Protein AF-A0A6V7IGP3-F1 (afdb_monomer)

Solvent-accessible surface area (backbone atoms only — not comparable to full-atom values): 6200 Å² total; per-residue (Å²): 112,70,51,46,52,50,21,34,53,50,36,52,52,54,45,24,75,75,64,80,42,73,85,45,95,44,98,41,83,89,28,70,51,30,44,40,42,50,55,38,73,71,41,90,54,93,77,49,70,73,45,74,74,64,67,79,49,53,74,59,55,48,61,45,43,58,40,36,59,35,86,53,73,91,74,31,50,83,44,65,69,62,54,55,81,58,63,75,53,80,64,79,81,51,61,67,65,61,63,75,75,110

Structure (mmCIF, N/CA/C/O backbone):
data_AF-A0A6V7IGP3-F1
#
_entry.id   AF-A0A6V7IGP3-F1
#
loop_
_atom_site.group_PDB
_atom_site.id
_atom_site.type_symbol
_atom_site.label_atom_id
_atom_site.label_alt_id
_a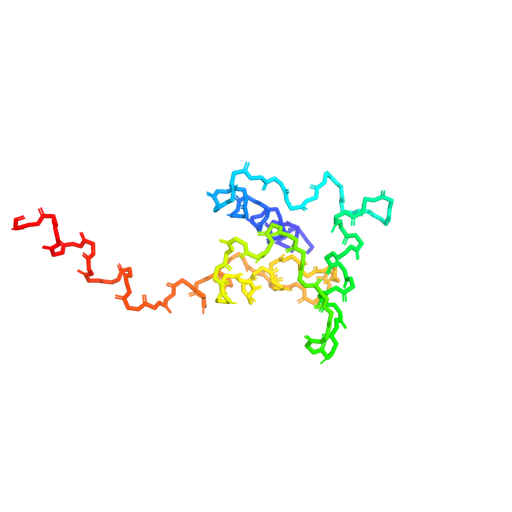tom_site.label_comp_id
_atom_site.label_asym_id
_atom_site.label_entity_id
_atom_site.label_seq_id
_atom_site.pdbx_PDB_ins_code
_atom_site.Cartn_x
_atom_site.Cartn_y
_atom_site.Cartn_z
_atom_site.occupancy
_atom_site.B_iso_or_equiv
_atom_site.auth_seq_id
_atom_site.auth_comp_id
_atom_site.auth_asym_id
_atom_site.auth_atom_id
_atom_site.pdbx_PDB_model_num
ATOM 1 N N . ALA A 1 1 ? 16.642 -7.257 -7.724 1.00 62.31 1 ALA A N 1
ATOM 2 C CA . ALA A 1 1 ? 15.351 -7.309 -8.445 1.00 62.31 1 ALA A CA 1
ATOM 3 C C . ALA A 1 1 ? 14.382 -8.307 -7.805 1.00 62.31 1 ALA A C 1
ATOM 5 O O . ALA A 1 1 ? 13.336 -7.865 -7.357 1.00 62.31 1 ALA A O 1
ATOM 6 N N . LEU A 1 2 ? 14.739 -9.597 -7.683 1.00 68.62 2 LEU A N 1
ATOM 7 C CA . LEU A 1 2 ? 13.872 -10.650 -7.109 1.00 68.62 2 LEU A CA 1
ATOM 8 C C . LEU A 1 2 ? 13.290 -10.290 -5.727 1.00 68.62 2 LEU A C 1
ATOM 10 O O . LEU A 1 2 ? 12.076 -10.242 -5.574 1.00 68.62 2 LEU A O 1
ATOM 14 N N . ILE A 1 3 ? 14.135 -9.863 -4.785 1.00 81.31 3 ILE A N 1
ATOM 15 C CA . ILE A 1 3 ? 13.704 -9.534 -3.413 1.00 81.31 3 ILE A CA 1
ATOM 16 C C . ILE A 1 3 ? 12.674 -8.381 -3.372 1.00 81.31 3 ILE A C 1
ATOM 18 O O . ILE A 1 3 ? 11.772 -8.369 -2.540 1.00 81.31 3 ILE A O 1
ATOM 22 N N . ALA A 1 4 ? 12.741 -7.424 -4.305 1.00 85.94 4 ALA A N 1
ATOM 23 C CA . ALA A 1 4 ? 11.784 -6.313 -4.374 1.00 85.94 4 ALA A CA 1
ATOM 24 C C . ALA A 1 4 ? 10.413 -6.729 -4.951 1.00 85.94 4 ALA A C 1
ATOM 26 O O . ALA A 1 4 ? 9.407 -6.050 -4.717 1.00 85.94 4 ALA A O 1
ATOM 27 N N . HIS A 1 5 ? 10.351 -7.834 -5.702 1.00 92.81 5 HIS A N 1
ATOM 28 C CA . HIS A 1 5 ? 9.084 -8.471 -6.061 1.00 92.81 5 HIS A CA 1
ATOM 29 C C . HIS A 1 5 ? 8.508 -9.242 -4.870 1.00 92.81 5 HIS A C 1
ATOM 31 O O . HIS A 1 5 ? 7.309 -9.121 -4.621 1.00 92.81 5 HIS A O 1
ATOM 37 N N . ASP A 1 6 ? 9.347 -9.929 -4.091 1.00 95.38 6 ASP A N 1
ATOM 38 C CA . ASP A 1 6 ? 8.916 -10.638 -2.879 1.00 95.38 6 ASP A CA 1
ATOM 39 C C . ASP A 1 6 ? 8.317 -9.676 -1.846 1.00 95.38 6 ASP A C 1
ATOM 41 O O . ASP A 1 6 ? 7.274 -9.965 -1.268 1.00 95.38 6 ASP A O 1
ATOM 45 N N . VAL A 1 7 ? 8.897 -8.481 -1.682 1.00 97.06 7 VAL A N 1
ATOM 46 C CA . VAL A 1 7 ? 8.343 -7.407 -0.834 1.00 97.06 7 VAL A CA 1
ATOM 47 C C . VAL A 1 7 ? 6.920 -7.024 -1.243 1.00 97.06 7 VAL A C 1
ATOM 49 O O . VAL A 1 7 ? 6.042 -6.897 -0.387 1.00 97.06 7 VAL A O 1
ATOM 52 N N . TRP A 1 8 ? 6.670 -6.888 -2.547 1.00 97.25 8 TRP A N 1
ATOM 53 C CA . TRP A 1 8 ? 5.335 -6.587 -3.059 1.00 97.25 8 TRP A CA 1
ATOM 54 C C . TRP A 1 8 ? 4.361 -7.736 -2.787 1.00 97.25 8 TRP A C 1
ATOM 56 O O . TRP A 1 8 ? 3.283 -7.510 -2.242 1.00 97.25 8 TRP 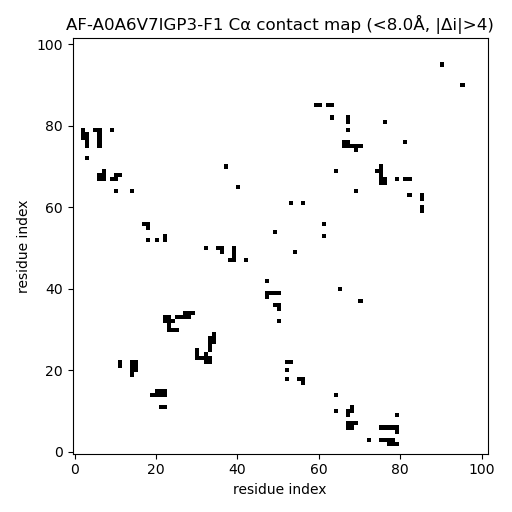A O 1
ATOM 66 N N . GLN A 1 9 ? 4.739 -8.968 -3.143 1.00 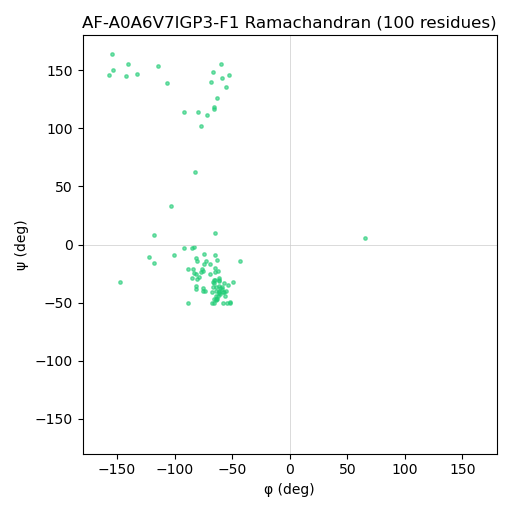97.00 9 GLN A N 1
ATOM 67 C CA . GLN A 1 9 ? 3.892 -10.152 -2.957 1.00 97.00 9 GLN A CA 1
ATOM 68 C C . GLN A 1 9 ? 3.574 -10.390 -1.479 1.00 97.00 9 GLN A C 1
ATOM 70 O O . GLN A 1 9 ? 2.423 -10.638 -1.125 1.00 97.00 9 GLN A O 1
ATOM 75 N N . PHE A 1 10 ? 4.560 -10.215 -0.603 1.00 97.50 10 PHE A N 1
ATOM 76 C CA . PHE A 1 10 ? 4.374 -10.290 0.839 1.00 97.50 10 PHE A CA 1
ATOM 77 C C . PHE A 1 10 ? 3.393 -9.224 1.343 1.00 97.50 10 PHE A C 1
ATOM 79 O O . PHE A 1 10 ? 2.487 -9.533 2.116 1.00 97.50 10 PHE A O 1
ATOM 86 N N . GLY A 1 11 ? 3.491 -7.991 0.833 1.00 97.62 11 GLY A N 1
ATOM 87 C CA . GLY A 1 11 ? 2.503 -6.942 1.086 1.00 97.62 11 GLY A CA 1
ATOM 88 C C . GLY A 1 11 ? 1.080 -7.342 0.673 1.00 97.62 11 GLY A C 1
ATOM 89 O O . GLY A 1 11 ? 0.137 -7.076 1.416 1.00 97.62 11 GLY A O 1
ATOM 90 N N . ILE A 1 12 ? 0.900 -8.021 -0.465 1.00 98.19 12 ILE A N 1
ATOM 91 C CA . ILE A 1 12 ? -0.418 -8.526 -0.887 1.00 98.19 12 ILE A CA 1
ATOM 92 C C . ILE A 1 12 ? -0.940 -9.585 0.090 1.00 98.19 12 ILE A C 1
ATOM 94 O O . ILE A 1 12 ? -2.089 -9.484 0.521 1.00 98.19 12 ILE A O 1
ATOM 98 N N . VAL A 1 13 ? -0.109 -10.558 0.482 1.00 98.12 13 VAL A N 1
ATOM 99 C CA . VAL A 1 13 ? -0.488 -11.610 1.443 1.00 98.12 13 VAL A CA 1
ATOM 100 C C . VAL A 1 13 ? -0.927 -10.999 2.771 1.00 98.12 13 VAL A C 1
ATOM 102 O O . VAL A 1 13 ? -2.030 -11.279 3.235 1.00 98.12 13 VAL A O 1
ATOM 105 N N . LEU A 1 14 ? -0.124 -10.097 3.345 1.00 97.44 14 LEU A N 1
ATOM 106 C CA . LEU A 1 14 ? -0.469 -9.410 4.592 1.00 97.44 14 LEU A CA 1
ATOM 107 C C . LEU A 1 14 ? -1.785 -8.632 4.477 1.00 97.44 14 LEU A C 1
ATOM 109 O O . LEU A 1 14 ? -2.598 -8.649 5.399 1.00 97.44 14 LEU A O 1
ATOM 113 N N . PHE A 1 15 ? -2.018 -7.961 3.346 1.00 97.69 15 PHE A N 1
ATOM 114 C CA . PHE A 1 15 ? -3.258 -7.223 3.119 1.00 97.69 15 PHE A CA 1
ATOM 115 C C . PHE A 1 15 ? -4.477 -8.152 3.116 1.00 97.69 15 PHE A C 1
ATOM 117 O O . PHE A 1 15 ? -5.490 -7.845 3.749 1.00 97.69 15 PHE A O 1
ATOM 124 N N . VAL A 1 16 ? -4.375 -9.301 2.443 1.00 97.88 16 VAL A N 1
ATOM 125 C CA . VAL A 1 16 ? -5.439 -10.312 2.413 1.00 97.88 16 VAL A CA 1
ATOM 126 C C . VAL A 1 16 ? -5.672 -10.888 3.807 1.00 97.88 16 VAL A C 1
ATOM 128 O O . VAL A 1 16 ? -6.820 -10.955 4.231 1.00 97.88 16 VAL A O 1
ATOM 131 N N . CYS A 1 17 ? -4.620 -11.223 4.558 1.00 96.44 17 CYS A N 1
ATOM 132 C CA . CYS A 1 17 ? -4.759 -11.726 5.928 1.00 96.44 17 CYS A CA 1
ATOM 133 C C . CYS A 1 17 ? -5.483 -10.734 6.853 1.00 96.44 17 CYS A C 1
ATOM 135 O O . CYS A 1 17 ? -6.262 -11.154 7.702 1.00 96.44 17 CYS A O 1
ATOM 137 N N . LEU A 1 18 ? -5.258 -9.426 6.686 1.00 93.81 18 LEU A N 1
ATOM 138 C CA . LEU A 1 18 ? -5.883 -8.399 7.528 1.00 93.81 18 LEU A CA 1
ATOM 139 C C . LEU A 1 18 ? -7.301 -8.006 7.096 1.00 93.81 18 LEU A C 1
ATOM 141 O O . LEU A 1 18 ? -8.054 -7.483 7.912 1.00 93.81 18 LEU A O 1
ATOM 145 N N . THR A 1 19 ? -7.661 -8.189 5.824 1.00 94.88 19 THR A N 1
ATOM 146 C CA . THR A 1 19 ? -8.921 -7.651 5.270 1.00 94.88 19 THR A CA 1
ATOM 147 C C . THR A 1 19 ? -9.854 -8.706 4.680 1.00 94.88 19 THR A C 1
ATOM 149 O O . THR A 1 19 ? -10.982 -8.382 4.312 1.00 94.88 19 THR A O 1
ATOM 152 N N . GLY A 1 20 ? -9.386 -9.946 4.518 1.00 96.25 20 GLY A N 1
ATOM 153 C CA . GLY A 1 20 ? -10.080 -11.003 3.777 1.00 96.25 20 GLY A CA 1
ATOM 154 C C . GLY A 1 20 ? -10.223 -10.727 2.274 1.00 96.25 20 GLY A C 1
ATOM 155 O O . GLY A 1 20 ? -10.894 -11.479 1.575 1.00 96.25 20 GLY A O 1
ATOM 156 N N . CYS A 1 21 ? -9.629 -9.644 1.759 1.00 95.88 21 CYS A N 1
ATOM 157 C CA . CYS A 1 21 ? -9.845 -9.149 0.403 1.00 95.88 21 CYS A CA 1
ATOM 158 C C . CYS A 1 21 ? -8.520 -8.830 -0.299 1.00 95.88 21 CYS A C 1
ATOM 160 O O . CYS A 1 21 ? -7.590 -8.304 0.305 1.00 95.88 21 CYS A O 1
ATOM 162 N N . LEU A 1 22 ? -8.455 -9.033 -1.618 1.00 96.81 22 LEU A N 1
ATOM 163 C CA . LEU A 1 22 ? -7.376 -8.467 -2.436 1.00 96.81 22 LEU A CA 1
ATOM 164 C C . LEU A 1 22 ? -7.496 -6.932 -2.508 1.00 96.81 22 LEU A C 1
ATOM 166 O O . LEU A 1 22 ? -8.612 -6.431 -2.707 1.00 96.81 22 LEU A O 1
ATOM 170 N N . PRO A 1 23 ? -6.385 -6.168 -2.450 1.00 97.12 23 PRO A N 1
ATOM 171 C CA . PRO A 1 23 ? -6.440 -4.710 -2.571 1.00 97.12 23 PRO A CA 1
ATOM 172 C C . PRO A 1 23 ? -6.913 -4.264 -3.971 1.00 97.12 23 PRO A C 1
ATOM 174 O O . PRO A 1 23 ? -7.656 -3.287 -4.091 1.00 97.12 23 PRO A O 1
ATOM 177 N N . TRP A 1 24 ? -6.565 -5.027 -5.012 1.00 97.94 24 TRP A N 1
ATOM 178 C CA . TRP A 1 24 ? -6.974 -4.907 -6.423 1.00 97.94 24 TRP A CA 1
ATOM 179 C C . TRP A 1 24 ? -6.872 -6.284 -7.108 1.00 97.94 24 TRP A C 1
ATOM 181 O O . TRP A 1 24 ? -6.242 -7.181 -6.555 1.00 97.94 24 TRP A O 1
ATOM 191 N N . GLN A 1 25 ? -7.488 -6.483 -8.281 1.00 96.75 25 GLN A N 1
ATOM 192 C CA . GLN A 1 25 ? -7.361 -7.749 -9.030 1.00 96.75 25 GLN A CA 1
ATOM 193 C C . GLN A 1 25 ? -6.069 -7.796 -9.842 1.00 96.75 25 GLN A C 1
ATOM 195 O O . GLN A 1 25 ? -5.454 -8.851 -9.958 1.00 96.75 25 GLN A O 1
ATOM 200 N N . LYS A 1 26 ? -5.650 -6.650 -10.383 1.00 96.06 26 LYS A N 1
ATOM 201 C CA . LYS A 1 26 ? -4.383 -6.502 -11.103 1.00 96.06 26 LYS A CA 1
ATOM 202 C C . LYS A 1 26 ? -3.741 -5.154 -10.807 1.00 96.06 26 LYS A C 1
ATOM 204 O O . LYS A 1 26 ? -4.425 -4.151 -10.628 1.00 96.06 26 LYS A O 1
ATOM 209 N N . ALA A 1 27 ? -2.413 -5.140 -10.751 1.00 96.69 27 ALA A N 1
ATOM 210 C CA . ALA A 1 27 ? -1.622 -3.924 -10.590 1.00 96.69 27 ALA A CA 1
ATOM 211 C C . ALA A 1 27 ? -1.431 -3.233 -11.954 1.00 96.69 27 ALA A C 1
ATOM 213 O O . ALA A 1 27 ? -0.318 -3.150 -12.465 1.00 96.69 27 ALA A O 1
ATOM 214 N N . ALA A 1 28 ? -2.535 -2.809 -12.573 1.00 96.81 28 ALA A N 1
ATOM 215 C CA . ALA A 1 28 ? -2.561 -2.190 -13.898 1.00 96.81 28 ALA A CA 1
ATOM 216 C C . ALA A 1 28 ? -3.569 -1.030 -13.949 1.00 96.81 28 ALA A C 1
ATOM 218 O O . ALA A 1 28 ? -4.516 -0.987 -13.164 1.00 96.81 28 ALA A O 1
ATOM 219 N N . LEU A 1 29 ? -3.358 -0.073 -14.861 1.00 96.88 29 LEU A N 1
ATOM 220 C CA . LEU A 1 29 ? -4.141 1.175 -14.933 1.00 96.88 29 LEU A CA 1
ATOM 221 C C . LEU A 1 29 ? -5.623 0.965 -15.280 1.00 96.88 29 LEU A C 1
ATOM 223 O O . LEU A 1 29 ? -6.459 1.824 -14.996 1.00 96.88 29 LEU A O 1
ATOM 227 N N . ASP A 1 30 ? -5.950 -0.182 -15.863 1.00 97.38 30 ASP A N 1
ATOM 228 C CA . ASP A 1 30 ? -7.311 -0.604 -16.175 1.00 97.38 30 ASP A CA 1
ATOM 229 C C . ASP A 1 30 ? -8.025 -1.285 -14.986 1.00 97.38 30 ASP A C 1
ATOM 231 O O . ASP A 1 30 ? -9.222 -1.567 -15.062 1.00 97.38 30 ASP A O 1
ATOM 235 N N . ASP A 1 31 ? -7.351 -1.487 -13.846 1.00 98.19 31 ASP A N 1
ATOM 236 C CA . ASP A 1 31 ? -7.994 -1.827 -12.574 1.00 98.19 31 ASP A CA 1
ATOM 237 C C . ASP A 1 31 ? -8.314 -0.562 -11.767 1.00 98.19 31 ASP A C 1
ATOM 239 O O . ASP A 1 31 ? -7.451 0.153 -11.252 1.00 98.19 31 ASP A O 1
ATOM 243 N N . ARG A 1 32 ? -9.613 -0.306 -11.587 1.00 96.62 32 ARG A N 1
ATOM 244 C CA . ARG A 1 32 ? -10.113 0.882 -10.880 1.00 96.62 32 ARG A CA 1
ATOM 245 C C . ARG A 1 32 ? -9.672 0.949 -9.416 1.00 96.62 32 ARG A C 1
ATOM 247 O O . ARG A 1 32 ? -9.576 2.054 -8.877 1.00 96.62 32 ARG A O 1
ATOM 254 N N . ARG A 1 33 ? -9.468 -0.187 -8.736 1.00 96.25 33 ARG A N 1
ATOM 255 C CA . ARG A 1 33 ? -8.980 -0.208 -7.347 1.00 96.25 33 ARG A CA 1
ATOM 256 C C . ARG A 1 33 ? -7.501 0.144 -7.301 1.00 96.25 33 ARG A C 1
ATOM 258 O O . ARG A 1 33 ? -7.116 0.937 -6.442 1.00 96.25 33 ARG A O 1
ATOM 265 N N . TYR A 1 34 ? -6.716 -0.359 -8.252 1.00 98.00 34 TYR A N 1
ATOM 266 C CA . TYR A 1 34 ? -5.300 -0.024 -8.353 1.00 98.00 34 TYR A CA 1
ATOM 267 C C . TYR A 1 34 ? -5.078 1.454 -8.690 1.00 98.00 34 TYR A C 1
ATOM 269 O O . TYR A 1 34 ? -4.350 2.136 -7.977 1.00 98.00 34 TYR A O 1
ATOM 277 N N . THR A 1 35 ? -5.786 2.010 -9.676 1.00 96.81 35 THR A N 1
ATOM 278 C CA . THR A 1 35 ? -5.656 3.437 -10.032 1.00 96.81 35 THR A CA 1
ATOM 279 C C . THR A 1 35 ? -6.054 4.365 -8.878 1.00 96.81 35 THR A C 1
ATOM 281 O O . THR A 1 35 ? -5.413 5.388 -8.642 1.00 96.81 35 THR A O 1
ATOM 284 N N . ARG A 1 36 ? -7.064 3.994 -8.075 1.00 95.75 36 ARG A N 1
ATOM 285 C CA . ARG A 1 36 ? -7.390 4.727 -6.835 1.00 95.75 36 ARG A CA 1
ATOM 286 C C . ARG A 1 36 ? -6.269 4.653 -5.805 1.00 95.75 36 ARG A C 1
ATOM 288 O O . ARG A 1 36 ? -6.025 5.644 -5.123 1.00 95.75 36 ARG A O 1
ATOM 295 N N . TYR A 1 37 ? -5.631 3.492 -5.672 1.00 96.69 37 TYR A N 1
ATOM 296 C CA . TYR A 1 37 ? -4.473 3.335 -4.804 1.00 96.69 37 TYR A CA 1
ATOM 297 C C . TYR A 1 37 ? -3.310 4.209 -5.275 1.00 96.69 37 TYR A C 1
ATOM 299 O O . TYR A 1 37 ? -2.788 4.951 -4.454 1.00 96.69 37 TYR A O 1
ATOM 307 N N . LEU A 1 38 ? -2.973 4.208 -6.571 1.00 96.06 38 LEU A N 1
ATOM 308 C CA . LEU A 1 38 ? -1.920 5.063 -7.132 1.00 96.06 38 LEU A CA 1
ATOM 309 C C . LEU A 1 38 ? -2.155 6.541 -6.811 1.00 96.06 38 LEU A C 1
ATOM 311 O O . LEU A 1 38 ? -1.276 7.186 -6.251 1.00 96.06 38 LEU A O 1
ATOM 315 N N . ASN A 1 39 ? -3.362 7.046 -7.080 1.00 94.69 39 ASN A N 1
ATOM 316 C CA . ASN A 1 39 ? -3.715 8.441 -6.810 1.00 94.69 39 ASN A CA 1
ATOM 317 C C . ASN A 1 39 ? -3.608 8.802 -5.324 1.00 94.69 39 ASN A C 1
ATOM 319 O O . ASN A 1 39 ? -3.225 9.917 -4.986 1.00 94.69 39 ASN A O 1
ATOM 323 N N . TRP A 1 40 ? -3.982 7.880 -4.433 1.00 95.12 40 TRP A N 1
ATOM 324 C CA . TRP A 1 40 ? -3.879 8.088 -2.990 1.00 95.12 40 TRP A CA 1
ATOM 325 C C . TRP A 1 40 ? -2.435 7.966 -2.484 1.00 95.12 40 TRP A C 1
ATOM 327 O O . TRP A 1 40 ? -2.031 8.738 -1.622 1.00 95.12 40 TRP A O 1
ATOM 337 N N . HIS A 1 41 ? -1.652 7.038 -3.033 1.00 94.75 41 HIS A N 1
ATOM 338 C CA . HIS A 1 41 ? -0.250 6.805 -2.683 1.00 94.75 41 HIS A CA 1
ATOM 339 C C . HIS A 1 41 ? 0.650 7.972 -3.107 1.00 94.75 41 HIS A C 1
ATOM 341 O O . HIS A 1 41 ? 1.494 8.405 -2.328 1.00 94.75 41 HIS A O 1
ATOM 347 N N . SER A 1 42 ? 0.419 8.543 -4.294 1.00 91.69 42 SER A N 1
ATOM 348 C CA . SER A 1 42 ? 1.180 9.690 -4.801 1.00 91.69 42 SER A CA 1
ATOM 349 C C . SER A 1 42 ? 0.689 11.045 -4.282 1.00 91.69 42 SER A C 1
ATOM 351 O O . SER A 1 42 ? 1.243 12.078 -4.65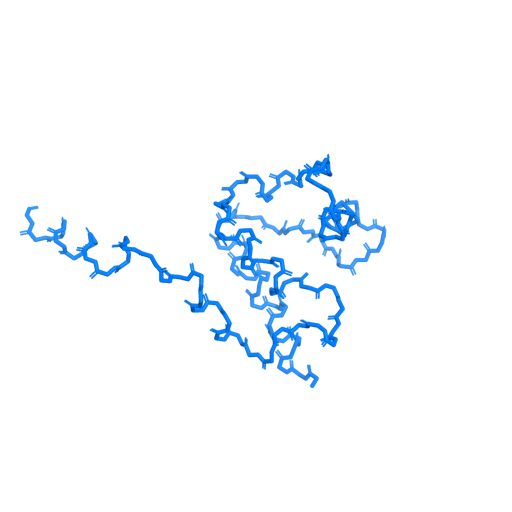6 1.00 91.69 42 SER A O 1
ATOM 353 N N . ALA A 1 43 ? -0.380 11.078 -3.483 1.00 88.81 43 ALA A N 1
ATOM 354 C CA . ALA A 1 43 ? -0.961 12.324 -3.008 1.00 88.81 43 ALA A CA 1
ATOM 355 C C . ALA A 1 43 ? -0.067 12.988 -1.954 1.00 88.81 43 ALA A C 1
ATOM 357 O O . ALA A 1 43 ? 0.029 12.537 -0.816 1.00 88.81 43 ALA A O 1
ATOM 358 N N . THR A 1 44 ? 0.524 14.127 -2.312 1.00 73.81 44 THR A N 1
ATOM 359 C CA . THR A 1 44 ? 1.287 14.974 -1.380 1.00 73.81 44 THR A CA 1
ATOM 360 C C . THR A 1 44 ? 0.382 15.660 -0.348 1.00 73.81 44 THR A C 1
ATOM 362 O O . THR A 1 44 ? 0.816 15.999 0.749 1.00 73.81 44 THR A O 1
ATOM 365 N N . LEU A 1 45 ? -0.899 15.854 -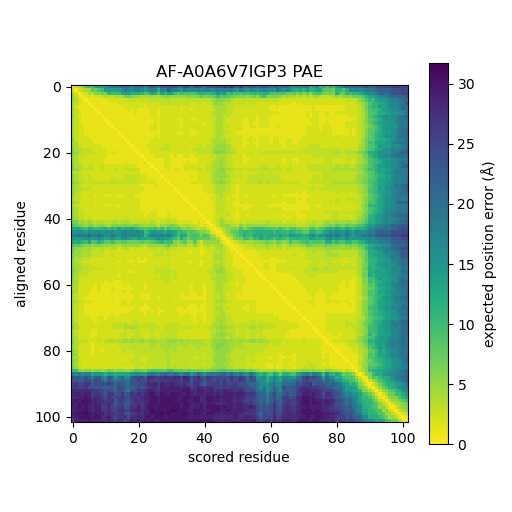0.686 1.00 71.75 45 LEU A N 1
ATOM 366 C CA . LEU A 1 45 ? -1.902 16.480 0.175 1.00 71.75 45 LEU A CA 1
ATOM 367 C C . LEU A 1 45 ? -2.873 15.424 0.716 1.00 71.75 45 LEU A C 1
ATOM 369 O O . LEU A 1 45 ? -3.373 14.587 -0.034 1.00 71.75 45 LEU A O 1
ATOM 373 N N . LYS A 1 46 ? -3.245 15.529 2.000 1.00 64.56 46 LYS A N 1
ATOM 374 C CA . LYS A 1 46 ? -4.199 14.625 2.689 1.00 64.56 46 LYS A CA 1
ATOM 375 C C . LYS A 1 46 ? -5.645 14.673 2.147 1.00 64.56 46 LYS A C 1
ATOM 377 O O . LYS A 1 46 ? -6.550 14.120 2.762 1.00 64.56 46 LYS A O 1
ATOM 382 N N . ILE A 1 47 ? -5.870 15.339 1.016 1.00 74.50 47 ILE A N 1
ATOM 383 C CA . ILE A 1 47 ? -7.181 15.561 0.392 1.00 74.50 47 ILE A CA 1
ATOM 384 C C . ILE A 1 47 ? -7.618 14.330 -0.420 1.00 74.50 47 ILE A C 1
ATOM 386 O O . ILE A 1 47 ? -8.812 14.092 -0.603 1.00 74.50 47 ILE A O 1
ATOM 390 N N . ALA A 1 48 ? -6.671 13.510 -0.889 1.00 81.56 48 ALA A N 1
ATOM 391 C CA . ALA A 1 48 ? -6.999 12.325 -1.672 1.00 81.56 48 ALA A CA 1
ATOM 392 C C . ALA A 1 48 ? -7.815 11.314 -0.852 1.00 81.56 48 ALA A C 1
ATOM 394 O O . ALA A 1 48 ? -7.413 10.860 0.223 1.00 81.56 48 ALA A O 1
ATOM 395 N N . LYS A 1 49 ? -8.974 10.924 -1.391 1.00 88.06 49 LYS A N 1
ATOM 396 C CA . LYS A 1 49 ? -9.874 9.975 -0.735 1.00 88.06 49 LYS A CA 1
ATOM 397 C C . LYS A 1 49 ? -9.219 8.598 -0.633 1.00 88.06 49 LYS A C 1
ATOM 399 O O . LYS A 1 49 ? -8.970 7.946 -1.647 1.00 88.06 49 LYS A O 1
ATOM 404 N N . LYS A 1 50 ? -9.031 8.127 0.602 1.00 91.88 50 LYS A N 1
ATOM 405 C CA . LYS A 1 50 ? -8.480 6.798 0.900 1.00 91.88 50 LYS A CA 1
ATOM 406 C C . LYS A 1 50 ? -9.295 5.685 0.214 1.00 91.88 50 LYS A C 1
ATOM 408 O O . LYS A 1 50 ? -10.531 5.724 0.292 1.00 91.88 50 LYS A O 1
ATOM 413 N N . PRO A 1 51 ? -8.655 4.678 -0.412 1.00 94.88 51 PRO A N 1
ATOM 414 C CA . PRO A 1 51 ? -9.350 3.517 -0.963 1.00 94.88 51 PRO A CA 1
ATOM 415 C C . PRO A 1 51 ? -10.143 2.764 0.113 1.00 94.88 51 PRO A C 1
ATOM 417 O O . PRO A 1 51 ? -9.674 2.625 1.240 1.00 94.88 51 PRO A O 1
ATOM 420 N N . LYS A 1 52 ? -11.325 2.237 -0.240 1.00 93.75 52 LYS A N 1
ATOM 421 C CA . LYS A 1 52 ? -12.260 1.609 0.716 1.00 93.75 52 LYS A CA 1
ATOM 422 C C . LYS A 1 52 ? -11.603 0.530 1.585 1.00 93.75 52 LYS A C 1
ATOM 424 O O . LYS A 1 52 ? -11.720 0.584 2.798 1.00 93.75 52 LYS A O 1
ATOM 429 N N . LEU A 1 53 ? -10.869 -0.408 0.984 1.00 94.06 53 LEU A N 1
ATOM 430 C CA . LEU A 1 53 ? -10.237 -1.503 1.734 1.00 94.06 53 LEU A CA 1
ATOM 431 C C . LEU A 1 53 ? -9.128 -1.005 2.675 1.00 94.06 53 LEU A C 1
ATOM 433 O O . LEU A 1 53 ? -8.966 -1.525 3.770 1.00 94.06 53 LEU A O 1
ATOM 437 N N . PHE A 1 54 ? -8.421 0.064 2.303 1.00 94.69 54 PHE A N 1
ATOM 438 C CA . PHE A 1 54 ? -7.408 0.680 3.162 1.00 94.69 54 PHE A CA 1
ATOM 439 C C . PHE A 1 54 ? -8.022 1.452 4.336 1.00 94.69 54 PHE A C 1
ATOM 441 O O . PHE A 1 54 ? -7.304 1.780 5.276 1.00 94.69 54 PHE A O 1
ATOM 448 N N . GLN A 1 55 ? -9.327 1.745 4.323 1.00 93.88 55 GLN A N 1
ATOM 449 C CA . GLN A 1 55 ? -10.032 2.306 5.481 1.00 93.88 55 GLN A CA 1
ATOM 450 C C . GLN A 1 55 ? -10.289 1.259 6.578 1.00 93.88 55 GLN A C 1
ATOM 452 O O . GLN A 1 55 ? -10.545 1.654 7.708 1.00 93.88 55 GLN A O 1
ATOM 457 N N . LEU A 1 56 ? -10.182 -0.042 6.271 1.00 92.12 56 LEU A N 1
ATOM 458 C CA . LEU A 1 56 ? -10.425 -1.142 7.218 1.00 92.12 56 LEU A CA 1
ATOM 459 C C . LEU A 1 56 ? -9.240 -1.421 8.155 1.00 92.12 56 LEU A C 1
ATOM 461 O O . LEU A 1 56 ? -9.382 -2.135 9.139 1.00 92.12 56 LEU A O 1
ATOM 465 N N . ILE A 1 57 ? -8.066 -0.878 7.839 1.00 92.25 57 ILE A N 1
ATOM 466 C CA . ILE A 1 57 ? -6.814 -1.129 8.556 1.00 92.25 57 ILE A CA 1
ATOM 467 C C . ILE A 1 57 ? -6.312 0.139 9.253 1.00 92.25 57 ILE A C 1
ATOM 469 O O . ILE A 1 57 ? -6.577 1.265 8.816 1.00 92.25 57 ILE A O 1
ATOM 473 N N . SER A 1 58 ? -5.543 -0.037 10.328 1.00 91.62 58 SER A N 1
ATOM 474 C CA . SER A 1 58 ? -5.003 1.072 11.121 1.00 91.62 58 SER A CA 1
ATOM 475 C C . SER A 1 58 ? -4.107 2.002 10.294 1.00 91.62 58 SER A C 1
ATOM 477 O O . SER A 1 58 ? -3.500 1.600 9.300 1.00 91.62 58 SER A O 1
ATOM 479 N N . SER A 1 59 ? -3.970 3.261 10.717 1.00 90.69 59 SER A N 1
ATOM 480 C CA . SER A 1 59 ? -3.055 4.216 10.072 1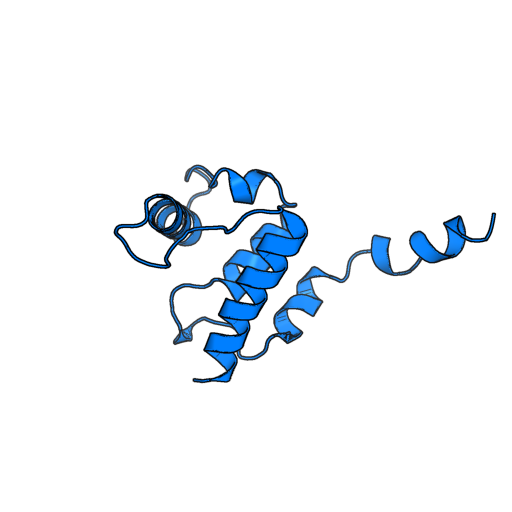.00 90.69 59 SER A CA 1
ATOM 481 C C . SER A 1 59 ? -1.604 3.715 10.055 1.00 90.69 59 SER A C 1
ATOM 483 O O . SER A 1 59 ? -0.887 3.947 9.087 1.00 90.69 59 SER A O 1
ATOM 485 N N . ARG A 1 60 ? -1.182 2.967 11.086 1.00 91.38 60 ARG A N 1
ATOM 486 C CA . ARG A 1 60 ? 0.147 2.336 11.155 1.00 91.38 60 ARG A CA 1
ATOM 487 C C . ARG A 1 60 ? 0.325 1.290 10.050 1.00 91.38 60 ARG A C 1
ATOM 489 O O . ARG A 1 60 ? 1.319 1.335 9.331 1.00 91.38 60 ARG A O 1
ATOM 496 N N . ALA A 1 61 ? -0.661 0.408 9.870 1.00 93.75 61 ALA A N 1
ATOM 497 C CA . ALA A 1 61 ? -0.658 -0.586 8.799 1.00 93.75 61 ALA A CA 1
ATOM 498 C C . ALA A 1 61 ? -0.714 0.074 7.412 1.00 93.75 61 ALA A C 1
ATOM 500 O O . ALA A 1 61 ? -0.039 -0.364 6.490 1.00 93.75 61 ALA A O 1
ATOM 501 N N . GLN A 1 62 ? -1.452 1.173 7.253 1.00 94.56 62 GLN A N 1
ATOM 502 C CA . GLN A 1 62 ? -1.455 1.937 6.000 1.00 94.56 62 GLN A CA 1
ATOM 503 C C . GLN A 1 62 ? -0.063 2.484 5.651 1.00 94.56 62 GLN A C 1
ATOM 505 O O . GLN A 1 62 ? 0.354 2.368 4.501 1.00 94.56 62 GLN A O 1
ATOM 510 N N . SER A 1 63 ? 0.672 3.018 6.633 1.00 94.00 63 SER A N 1
ATOM 511 C CA . SER A 1 63 ? 2.062 3.464 6.447 1.00 94.00 63 SER A CA 1
ATOM 512 C C . SER A 1 63 ? 3.024 2.3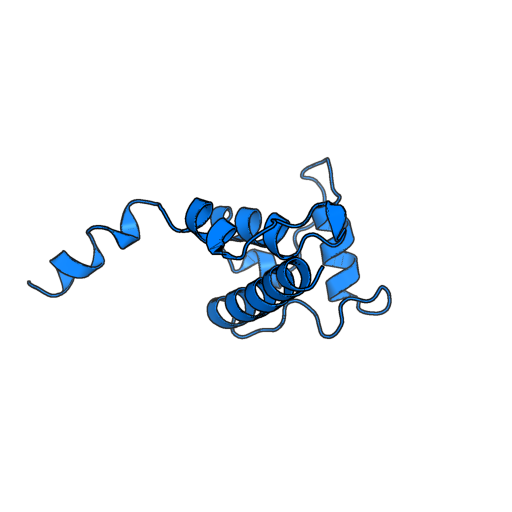18 6.124 1.00 94.00 63 SER A C 1
ATOM 514 O O . SER A 1 63 ? 4.009 2.524 5.423 1.00 94.00 63 SER A O 1
ATOM 516 N N . MET A 1 64 ? 2.753 1.111 6.621 1.00 96.06 64 MET A N 1
ATOM 517 C CA . MET A 1 64 ? 3.487 -0.094 6.231 1.00 96.06 64 MET A CA 1
ATOM 518 C C . MET A 1 64 ? 3.202 -0.448 4.766 1.00 96.06 64 MET A C 1
ATOM 520 O O . MET A 1 64 ? 4.123 -0.621 3.969 1.00 96.06 64 MET A O 1
ATOM 524 N N . PHE A 1 65 ? 1.925 -0.506 4.376 1.00 97.00 65 PHE A N 1
ATOM 525 C CA . PHE A 1 65 ? 1.539 -0.868 3.014 1.00 97.00 65 PHE A CA 1
ATOM 526 C C . PHE A 1 65 ? 1.973 0.156 1.969 1.00 97.00 65 PHE A C 1
ATOM 528 O O . PHE A 1 65 ? 2.297 -0.255 0.862 1.00 97.00 65 PHE A O 1
ATOM 535 N N . SER A 1 66 ? 2.059 1.451 2.291 1.00 95.69 66 SER A N 1
ATOM 536 C CA . SER A 1 66 ? 2.586 2.442 1.340 1.00 95.69 66 SER A CA 1
ATOM 537 C C . SER A 1 66 ? 4.049 2.188 0.959 1.00 95.69 66 SER A C 1
ATOM 539 O O . SER A 1 66 ? 4.482 2.614 -0.111 1.00 95.69 66 SER A O 1
ATOM 541 N N . ARG A 1 67 ? 4.801 1.470 1.805 1.00 96.62 67 ARG A N 1
ATOM 542 C CA . ARG A 1 67 ? 6.185 1.048 1.551 1.00 96.62 67 ARG A CA 1
ATOM 543 C C . ARG A 1 67 ? 6.242 -0.294 0.831 1.00 96.62 67 ARG A C 1
ATOM 545 O O . ARG A 1 67 ? 6.923 -0.408 -0.181 1.00 96.62 67 ARG A O 1
ATOM 552 N N . LEU A 1 68 ? 5.527 -1.302 1.337 1.00 97.00 68 LEU A N 1
ATOM 553 C CA . LEU A 1 68 ? 5.544 -2.653 0.756 1.00 97.00 68 LEU A CA 1
ATOM 554 C C . LEU A 1 68 ? 4.910 -2.688 -0.645 1.00 97.00 68 LEU A C 1
ATOM 556 O O . LEU A 1 68 ? 5.386 -3.395 -1.528 1.00 97.00 68 LEU A O 1
ATOM 560 N N . LEU A 1 69 ? 3.860 -1.890 -0.856 1.00 97.44 69 LEU A N 1
ATOM 561 C CA . LEU A 1 69 ? 3.132 -1.760 -2.119 1.00 97.44 69 LEU A CA 1
ATOM 562 C C . LEU A 1 69 ? 3.518 -0.469 -2.861 1.00 97.44 69 LEU A C 1
ATOM 564 O O . LEU A 1 69 ? 2.685 0.144 -3.529 1.00 97.44 69 LEU A O 1
ATOM 568 N N . GLU A 1 70 ? 4.770 -0.028 -2.735 1.00 97.00 70 GLU A N 1
ATOM 569 C CA . GLU A 1 70 ? 5.319 1.100 -3.494 1.00 97.00 70 GLU A CA 1
ATOM 570 C C . GLU A 1 70 ? 5.370 0.741 -4.994 1.00 97.00 70 GLU A C 1
ATOM 572 O O . GLU 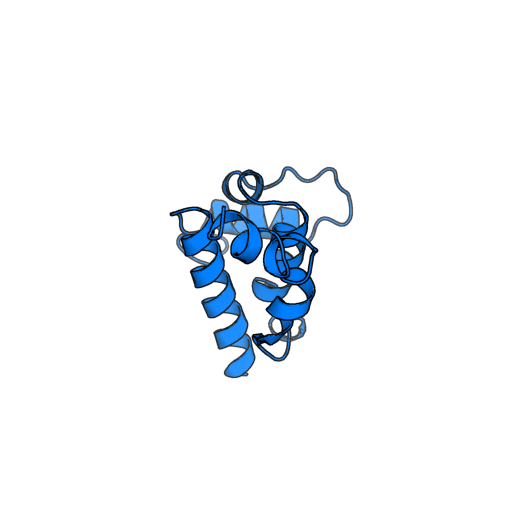A 1 70 ? 6.057 -0.214 -5.371 1.00 97.00 70 GLU A O 1
ATOM 577 N N . PRO A 1 71 ? 4.635 1.442 -5.881 1.00 96.06 71 PRO A N 1
ATOM 578 C CA . PRO A 1 71 ? 4.579 1.094 -7.301 1.00 96.06 71 PRO A CA 1
ATOM 579 C C . PRO A 1 71 ? 5.950 1.101 -7.981 1.00 96.06 71 PRO A C 1
ATOM 581 O O . PRO A 1 71 ? 6.227 0.212 -8.790 1.00 96.06 71 PRO A O 1
ATOM 584 N N . LYS A 1 72 ? 6.814 2.056 -7.619 1.00 94.50 72 LYS A N 1
ATOM 585 C CA . LYS A 1 72 ? 8.140 2.240 -8.215 1.00 94.50 72 LYS A CA 1
ATOM 586 C C . LYS A 1 72 ? 9.144 1.246 -7.642 1.00 94.50 72 LYS A C 1
ATOM 588 O O . LYS A 1 72 ? 9.478 1.306 -6.461 1.00 94.50 72 LYS A O 1
ATOM 593 N N . LEU A 1 73 ? 9.633 0.329 -8.478 1.00 93.88 73 LEU A N 1
ATOM 594 C CA . LEU A 1 73 ? 10.505 -0.773 -8.057 1.00 93.88 73 LEU A CA 1
ATOM 595 C C . LEU A 1 73 ? 11.755 -0.276 -7.315 1.00 93.88 73 LEU A C 1
ATOM 597 O O . LEU A 1 73 ? 12.140 -0.853 -6.305 1.00 93.88 73 LEU A O 1
ATOM 601 N N . GLU A 1 74 ? 12.342 0.820 -7.784 1.00 94.00 74 GLU A N 1
ATOM 602 C CA . GLU A 1 74 ? 13.540 1.455 -7.236 1.00 94.00 74 GLU A CA 1
ATOM 603 C C . GLU A 1 74 ? 13.329 2.111 -5.864 1.00 94.00 74 GLU A C 1
ATOM 605 O O . GLU A 1 74 ? 14.293 2.393 -5.158 1.00 94.00 74 GLU A O 1
ATOM 610 N N . LYS A 1 75 ? 12.073 2.350 -5.474 1.00 94.94 75 LYS A N 1
ATOM 611 C CA . LYS A 1 75 ? 11.710 2.937 -4.178 1.00 94.94 75 LYS A CA 1
ATOM 612 C C . LYS A 1 75 ? 11.252 1.899 -3.157 1.00 94.94 75 LYS A C 1
ATOM 614 O O . LYS A 1 75 ? 11.060 2.244 -1.988 1.00 94.94 75 LYS A O 1
ATOM 619 N N . ARG A 1 76 ? 11.052 0.647 -3.581 1.00 95.69 76 ARG A N 1
ATOM 620 C CA . ARG A 1 76 ? 10.621 -0.427 -2.683 1.00 95.69 76 ARG A CA 1
ATOM 621 C C . ARG A 1 76 ? 11.716 -0.746 -1.663 1.00 95.69 76 ARG A C 1
ATOM 623 O O . ARG A 1 76 ? 12.902 -0.657 -1.982 1.00 95.69 76 ARG A O 1
ATOM 630 N N . PRO A 1 77 ? 11.335 -1.164 -0.445 1.00 95.44 77 PRO A N 1
ATOM 631 C CA . PRO A 1 77 ? 12.276 -1.710 0.519 1.00 95.44 77 PRO A CA 1
ATOM 632 C C . PRO A 1 77 ? 13.103 -2.853 -0.074 1.00 95.44 77 PRO A C 1
ATOM 634 O O . PRO A 1 77 ? 12.606 -3.654 -0.864 1.00 95.44 77 PRO A O 1
ATOM 637 N N . ALA A 1 78 ? 14.356 -2.962 0.359 1.00 92.12 78 ALA A N 1
ATOM 638 C CA . ALA A 1 78 ? 15.257 -4.019 -0.093 1.00 92.12 78 ALA A CA 1
ATOM 639 C C . ALA A 1 78 ? 14.941 -5.395 0.518 1.00 92.12 78 ALA A C 1
ATOM 641 O O . ALA A 1 78 ? 15.568 -6.379 0.144 1.00 92.12 78 ALA A O 1
ATOM 642 N N . SER A 1 79 ? 14.029 -5.467 1.492 1.00 93.88 79 SER A N 1
ATOM 643 C CA . SER A 1 79 ? 13.819 -6.652 2.320 1.00 93.88 79 SER A CA 1
ATOM 644 C C . SER A 1 79 ? 12.412 -6.660 2.932 1.00 93.88 79 SER A C 1
ATOM 646 O O . SER A 1 79 ? 11.864 -5.612 3.284 1.00 93.88 79 SER A O 1
ATOM 648 N N . VAL A 1 80 ? 11.829 -7.856 3.076 1.00 93.44 80 VAL A N 1
ATOM 649 C CA . VAL A 1 80 ? 10.499 -8.065 3.689 1.00 93.44 80 VAL A CA 1
ATOM 650 C C . VAL A 1 80 ? 10.476 -7.696 5.174 1.00 93.44 80 VAL A C 1
ATOM 652 O O . VAL A 1 80 ? 9.435 -7.322 5.709 1.00 93.44 80 VAL A O 1
ATOM 655 N N . GLN A 1 81 ? 11.642 -7.720 5.820 1.00 93.25 81 GLN A N 1
ATOM 656 C CA . GLN A 1 81 ? 11.845 -7.343 7.214 1.00 93.25 81 GLN A CA 1
ATOM 657 C C . GLN A 1 81 ? 11.568 -5.850 7.474 1.00 93.25 81 GLN A C 1
ATOM 659 O O . GLN A 1 81 ? 11.448 -5.461 8.633 1.00 93.25 81 GLN A O 1
ATOM 664 N N . GLU A 1 82 ? 11.370 -5.020 6.435 1.00 93.69 82 GLU A N 1
ATOM 665 C CA . GLU A 1 82 ? 10.818 -3.658 6.574 1.00 93.69 82 GLU A CA 1
ATOM 666 C C . GLU A 1 82 ? 9.535 -3.646 7.424 1.00 93.69 82 GLU A C 1
ATOM 668 O O . GLU A 1 82 ? 9.296 -2.694 8.168 1.00 93.69 82 GLU A O 1
ATOM 673 N N . VAL A 1 83 ? 8.745 -4.726 7.366 1.00 93.44 83 VAL A N 1
ATOM 674 C CA . VAL A 1 83 ? 7.520 -4.918 8.153 1.00 93.44 83 VAL A CA 1
ATOM 675 C C . VAL A 1 83 ? 7.743 -4.739 9.663 1.00 93.44 83 VAL A C 1
ATOM 677 O O . VAL A 1 83 ? 6.893 -4.160 10.339 1.00 93.44 83 VAL A O 1
ATOM 680 N N . ASN A 1 84 ? 8.905 -5.136 10.193 1.00 91.56 84 ASN A N 1
ATOM 681 C CA . ASN A 1 84 ? 9.190 -5.108 11.632 1.00 91.56 84 ASN A CA 1
ATOM 682 C C . ASN A 1 84 ? 9.133 -3.684 12.204 1.00 91.56 84 ASN A C 1
ATOM 684 O O . ASN A 1 84 ? 8.687 -3.487 13.331 1.00 91.56 84 ASN A O 1
ATOM 688 N N . LYS A 1 85 ? 9.433 -2.667 11.382 1.00 91.44 85 LYS A N 1
ATOM 689 C CA . LYS A 1 85 ? 9.324 -1.243 11.751 1.00 91.44 85 LYS A CA 1
ATOM 690 C C . LYS A 1 85 ? 7.895 -0.795 12.069 1.00 91.44 85 LYS A C 1
ATOM 692 O O . LYS 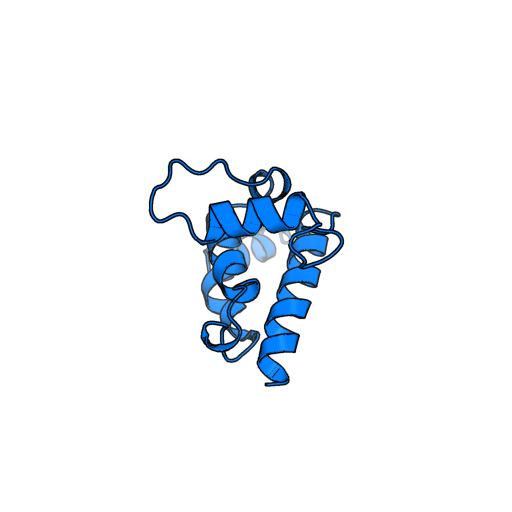A 1 85 ? 7.702 0.321 12.556 1.00 91.44 85 LYS A O 1
ATOM 697 N N . TYR A 1 86 ? 6.896 -1.611 11.738 1.00 90.31 86 TYR A N 1
ATOM 698 C CA . TYR A 1 86 ? 5.469 -1.311 11.873 1.00 90.31 86 TYR A CA 1
ATOM 699 C C . TYR A 1 86 ? 4.738 -2.256 12.826 1.00 90.31 86 TYR A C 1
ATOM 701 O O . TYR A 1 86 ? 3.627 -1.933 13.244 1.00 90.31 86 TYR A O 1
ATOM 709 N N . ILE A 1 87 ? 5.354 -3.392 13.156 1.00 81.00 87 ILE A N 1
ATOM 710 C CA . ILE A 1 87 ? 4.795 -4.417 14.043 1.00 81.00 87 ILE A CA 1
ATOM 711 C C . ILE A 1 87 ? 5.084 -4.082 15.511 1.00 81.00 87 ILE A C 1
ATOM 713 O O . ILE A 1 87 ? 4.283 -4.407 16.383 1.00 81.00 87 ILE A O 1
ATOM 717 N N . GLU A 1 88 ? 6.175 -3.373 15.799 1.00 70.56 88 GLU A N 1
ATOM 718 C CA . GLU A 1 88 ? 6.497 -2.979 17.168 1.00 70.56 88 GLU A CA 1
ATOM 719 C C . GLU A 1 88 ? 5.627 -1.802 17.629 1.00 70.56 88 GLU A C 1
ATOM 721 O O . GLU A 1 88 ? 5.832 -0.641 17.259 1.00 70.56 88 GLU A O 1
ATOM 726 N N . ASP A 1 89 ? 4.619 -2.153 18.427 1.00 53.16 89 ASP A N 1
ATOM 727 C CA . ASP A 1 89 ? 3.935 -1.291 19.382 1.00 53.16 89 ASP A CA 1
ATOM 728 C C . ASP A 1 89 ? 3.345 -2.168 20.508 1.00 53.16 89 ASP A C 1
ATOM 730 O O . ASP A 1 89 ? 3.017 -3.334 20.282 1.00 53.16 89 ASP A O 1
ATOM 734 N N . ARG A 1 90 ? 3.231 -1.623 21.725 1.00 50.19 90 ARG A N 1
ATOM 735 C CA . ARG A 1 90 ? 3.067 -2.273 23.058 1.00 50.19 90 ARG A CA 1
ATOM 736 C C . ARG A 1 90 ? 2.091 -3.465 23.207 1.00 50.19 90 ARG A C 1
ATOM 738 O O . ARG A 1 90 ? 2.125 -4.146 24.231 1.00 50.19 90 ARG A O 1
ATOM 745 N N . TRP A 1 91 ? 1.213 -3.715 22.240 1.00 50.03 91 TRP A N 1
ATOM 746 C CA . TRP A 1 91 ? 0.159 -4.732 22.283 1.00 50.03 91 TRP A CA 1
ATOM 747 C C . TRP A 1 91 ? 0.652 -6.164 22.011 1.00 50.03 91 TRP A C 1
ATOM 749 O O . TRP A 1 91 ? 0.076 -7.101 22.559 1.00 50.03 91 TRP A O 1
ATOM 759 N N . LEU A 1 92 ? 1.735 -6.343 21.239 1.00 53.06 92 LEU A N 1
ATOM 760 C CA . LEU A 1 92 ? 2.304 -7.670 20.937 1.00 53.06 92 LEU A CA 1
ATOM 761 C C . LEU A 1 92 ? 3.267 -8.196 22.012 1.00 53.06 92 LEU A C 1
ATOM 763 O O . LEU A 1 92 ? 3.482 -9.399 22.098 1.00 53.06 92 LEU A O 1
ATOM 767 N N . GLY A 1 93 ? 3.837 -7.318 22.843 1.00 50.00 93 GLY A N 1
ATOM 768 C CA . GLY A 1 93 ? 4.908 -7.696 23.774 1.00 50.00 93 GLY A CA 1
ATOM 769 C C . GLY A 1 93 ? 4.461 -8.197 25.151 1.00 50.00 93 GLY A C 1
ATOM 770 O O . GLY A 1 93 ? 5.252 -8.853 25.818 1.00 50.00 93 GLY A O 1
ATOM 771 N N . LYS A 1 94 ? 3.239 -7.884 25.613 1.00 46.00 94 LYS A N 1
ATOM 772 C CA . LYS A 1 94 ? 2.823 -8.194 27.003 1.00 46.00 94 LYS A CA 1
ATOM 773 C C . LYS A 1 94 ? 1.341 -8.522 27.223 1.00 46.00 94 LYS A C 1
ATOM 775 O O . LYS A 1 94 ? 1.033 -9.365 28.053 1.00 46.00 94 LYS A O 1
ATOM 780 N N . LEU A 1 95 ? 0.414 -7.937 26.463 1.00 46.62 95 LEU A N 1
ATOM 781 C CA . LEU A 1 95 ? -1.029 -8.087 26.734 1.00 46.62 95 LEU A CA 1
ATOM 782 C C . LEU A 1 95 ? -1.629 -9.445 26.328 1.00 46.62 95 LEU A C 1
ATOM 784 O O . LEU A 1 95 ? -2.662 -9.830 26.872 1.00 46.62 95 LEU A O 1
ATOM 788 N N . GLY A 1 96 ? -1.008 -10.166 25.388 1.00 45.59 96 GLY A N 1
ATOM 789 C CA . GLY A 1 96 ? -1.467 -11.496 24.965 1.00 45.59 96 GLY A CA 1
ATOM 790 C C . GLY A 1 96 ? -1.037 -12.631 25.900 1.00 45.59 96 GLY A C 1
ATOM 791 O O . GLY A 1 96 ? -1.760 -13.610 26.035 1.00 45.59 96 GLY A O 1
ATOM 792 N N . ALA A 1 97 ? 0.109 -12.484 26.572 1.00 48.25 97 ALA A N 1
ATOM 793 C CA . ALA A 1 97 ? 0.635 -13.499 27.483 1.00 48.25 97 ALA A CA 1
ATOM 794 C C . ALA A 1 97 ? -0.022 -13.429 28.873 1.00 48.25 97 ALA A C 1
ATOM 796 O O . ALA A 1 97 ? -0.330 -14.462 29.456 1.00 48.25 97 ALA A O 1
ATOM 797 N N . GLU A 1 98 ? -0.305 -12.226 29.384 1.00 44.97 98 GLU A N 1
ATOM 798 C CA . GLU A 1 98 ? -0.885 -12.057 30.727 1.00 44.97 98 GLU A CA 1
ATOM 799 C C . GLU A 1 98 ? -2.390 -12.374 30.786 1.00 44.97 98 GLU A C 1
ATOM 801 O O . GLU A 1 98 ? -2.897 -12.751 31.837 1.00 44.97 98 GLU A O 1
ATOM 806 N N . LYS A 1 99 ? -3.118 -12.286 29.663 1.00 42.62 99 LYS A N 1
ATOM 807 C CA . LYS A 1 99 ? -4.544 -12.663 29.600 1.00 42.62 99 LYS A CA 1
ATOM 808 C C . LYS A 1 99 ? -4.796 -14.165 29.450 1.00 42.62 99 LYS A C 1
ATOM 810 O O . LYS A 1 99 ? -5.937 -14.584 29.581 1.00 42.62 99 LYS A O 1
ATOM 815 N N . ALA A 1 100 ? -3.766 -14.956 29.158 1.00 46.84 100 ALA A N 1
ATOM 816 C CA . ALA A 1 100 ? -3.874 -16.412 29.073 1.00 46.84 100 ALA A CA 1
ATOM 817 C C . ALA A 1 100 ? -3.559 -17.116 30.409 1.00 46.84 100 ALA A C 1
ATOM 819 O O . ALA A 1 100 ? -3.650 -18.337 30.482 1.00 46.84 100 ALA A O 1
ATOM 820 N N . LEU A 1 101 ? -3.172 -16.357 31.444 1.00 48.31 101 LEU A N 1
ATOM 821 C CA . LEU A 1 101 ? -2.757 -16.873 32.753 1.00 48.31 101 LEU A CA 1
ATOM 822 C C . LEU A 1 101 ? -3.644 -16.431 33.931 1.00 48.31 101 LEU A C 1
ATOM 824 O O . LEU A 1 101 ? -3.293 -16.735 35.068 1.00 48.31 101 LEU A O 1
ATOM 828 N N . ASN A 1 102 ? -4.779 -15.772 33.678 1.00 39.88 102 ASN A N 1
ATOM 829 C CA . ASN A 1 102 ? -5.768 -15.426 34.707 1.00 39.88 102 ASN A CA 1
ATOM 830 C C . ASN A 1 102 ? -7.147 -15.979 34.358 1.00 39.88 102 ASN A C 1
ATOM 832 O O . ASN A 1 102 ? -7.576 -15.758 33.202 1.00 39.88 102 ASN A O 1
#

InterPro domains:
  IPR000719 Protein kinase domain [PS50011] (1-92)
  IPR011009 Protein kinase-like domain superfamily [SSF56112] (4-86)

Organism: NCBI:txid1563983

Radius of gyration: 15.3 Å; Cα contacts (8 Å, |Δi|>4): 92; chains: 1; bounding box: 28×33×51 Å

Secondary structure (DSSP, 8-state):
-HHHHHHHHHHHHHHHHHHSS-S-S-SSTT-HHHHHHHHHHT-SSTTSPPPTGGGGS-HHHHHHHHHHT-SSGGGS-SSGGGGHHHH-STTTTTHHHHTT--

Mean predicted aligned error: 7.37 Å

Nearest PDB structures (foldseek):
  4fsu-assembly1_A  TM=8.046E-01  e=5.274E-03  Homo sapiens
  4ftj-assembly1_A  TM=8.036E-01  e=4.990E-03  Homo sapiens
  4hyh-assembly1_A  TM=7.915E-01  e=4.722E-03  Homo sapiens
  4fta-assembly1_A  TM=7.900E-01  e=6.227E-03  Homo sapiens
  3dak-assembly3_B  TM=5.619E-01  e=1.630E-01  Homo sapiens

Sequence (102 aa):
ALIAHDVWQFGIVLFVCLTGCLPWQKAALDDRRYTRYLNWHSATLKIAKKPKLFQLISSRAQSMFSRLLEPKLEKRPASVQEVNKYIEDRWLGKLGAEKALN

pLDDT: mean 86.28, std 17.07, range [39.88, 98.19]

Foldseek 3Di:
DVQLVVLQVVLQVVLCVQQVDGQWPDCDPVIPSNVLVVCCLPDPDPPRDDRPSLVSDDPLSVVLSSQSNVVDSVRHDSHNCSCVVSPDDDCVPPVVVVVVPD